Protein AF-X0YWW0-F1 (afdb_monomer_lite)

pLDDT: mean 85.04, std 12.89, range [48.12, 97.0]

Foldseek 3Di:
DPPPPDDPPVNVVVVVVVVVVVVDDPDDQKDKDKDKDFDDDPNDTPDIWIKIWIWGNVDVVIDTPDIDTDDDD

Radius of gyration: 24.18 Å; chains: 1; bounding box: 57×24×60 Å

Sequence (73 aa):
DDEDGYIDEEDETEAIFRSLSNLITTRSNCFTIVSQGKVMRSEEVVAEKKIKVVVDRGASPIKIKYYRELPED

Organism: NCBI:txid412755

Structure (mmCIF, N/CA/C/O backbone):
data_AF-X0YWW0-F1
#
_entry.id   AF-X0YWW0-F1
#
loop_
_atom_site.group_PDB
_atom_site.id
_atom_site.type_symbol
_atom_site.label_atom_id
_atom_site.label_alt_id
_atom_site.label_comp_id
_atom_site.label_asym_id
_atom_site.label_entity_id
_atom_site.label_seq_id
_atom_site.pdbx_PDB_ins_code
_atom_site.Cartn_x
_atom_site.Cartn_y
_atom_site.Cartn_z
_atom_site.occupancy
_atom_site.B_iso_or_equiv
_atom_site.auth_seq_id
_atom_site.auth_comp_id
_atom_site.auth_asym_id
_atom_site.auth_atom_id
_atom_site.pdbx_PDB_model_num
ATOM 1 N N . ASP A 1 1 ? 33.582 18.085 -31.054 1.00 48.12 1 ASP A N 1
ATOM 2 C CA . ASP A 1 1 ? 33.921 16.945 -31.919 1.00 48.12 1 ASP A CA 1
ATOM 3 C C . ASP A 1 1 ? 35.383 16.623 -31.756 1.00 48.12 1 ASP A C 1
ATOM 5 O O . ASP A 1 1 ? 36.210 16.979 -32.592 1.00 48.12 1 ASP A O 1
ATOM 9 N N . ASP A 1 2 ? 35.683 15.978 -30.635 1.00 50.38 2 ASP A N 1
ATOM 10 C CA . ASP A 1 2 ? 37.006 15.445 -30.363 1.00 50.38 2 ASP A CA 1
ATOM 11 C C . ASP A 1 2 ? 36.964 14.007 -30.898 1.00 50.38 2 ASP A C 1
ATOM 13 O O . ASP A 1 2 ? 36.424 13.097 -30.286 1.00 50.38 2 ASP A O 1
ATOM 17 N N . GLU A 1 3 ? 37.383 13.868 -32.155 1.00 52.84 3 GLU A N 1
ATOM 18 C CA . GLU A 1 3 ? 37.293 12.699 -33.043 1.00 52.84 3 GLU A CA 1
ATOM 19 C C . GLU A 1 3 ? 38.091 11.479 -32.520 1.00 52.84 3 GLU A C 1
ATOM 21 O O . GLU A 1 3 ? 39.077 11.063 -33.126 1.00 52.84 3 GLU A O 1
ATOM 26 N N . ASP A 1 4 ? 37.706 10.907 -31.376 1.00 60.16 4 ASP A N 1
ATOM 27 C CA . ASP A 1 4 ? 38.412 9.784 -30.738 1.00 60.16 4 ASP A CA 1
ATOM 28 C C . ASP 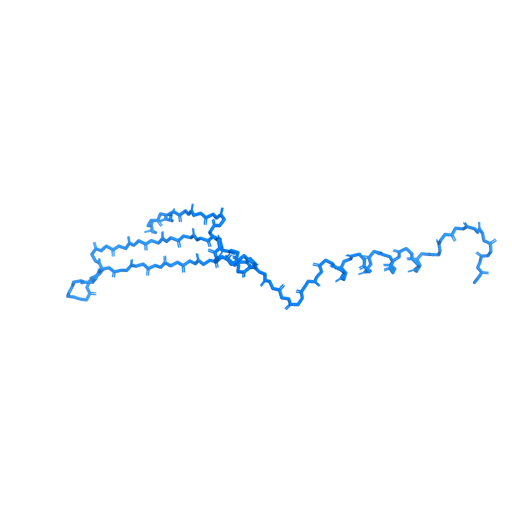A 1 4 ? 37.624 8.459 -30.721 1.00 60.16 4 ASP A C 1
ATOM 30 O O . ASP A 1 4 ? 38.179 7.401 -30.410 1.00 60.16 4 ASP A O 1
ATOM 34 N N . GLY A 1 5 ? 36.359 8.489 -31.146 1.00 56.59 5 GLY A N 1
ATOM 35 C CA . GLY A 1 5 ? 35.506 7.306 -31.247 1.00 56.59 5 GLY A CA 1
ATOM 36 C C . GLY A 1 5 ? 34.938 6.813 -29.912 1.00 56.59 5 GLY A C 1
ATOM 37 O O . GLY A 1 5 ? 34.355 5.725 -29.891 1.00 56.59 5 GLY A O 1
ATOM 38 N N . TYR A 1 6 ? 35.078 7.584 -28.830 1.00 56.66 6 TYR A N 1
ATOM 39 C CA . TYR A 1 6 ? 34.404 7.352 -27.556 1.00 56.66 6 TYR A CA 1
ATOM 40 C C . TYR A 1 6 ? 33.164 8.251 -27.422 1.00 56.66 6 TYR A C 1
ATOM 42 O O . TYR A 1 6 ? 33.000 9.237 -28.135 1.00 56.66 6 TYR A O 1
ATOM 50 N N . ILE A 1 7 ? 32.224 7.835 -26.570 1.00 61.91 7 ILE A N 1
ATOM 51 C CA . ILE A 1 7 ? 31.017 8.611 -26.262 1.00 61.91 7 ILE A CA 1
ATOM 52 C C . ILE A 1 7 ? 31.459 9.783 -25.376 1.00 61.91 7 ILE A C 1
ATOM 54 O O . ILE A 1 7 ? 32.154 9.549 -24.389 1.00 61.91 7 ILE A O 1
ATOM 58 N N . ASP A 1 8 ? 31.086 11.013 -25.732 1.00 65.19 8 ASP A N 1
ATOM 59 C CA . ASP A 1 8 ? 31.462 12.216 -24.977 1.00 65.19 8 ASP A CA 1
ATOM 60 C C . ASP A 1 8 ? 30.859 12.159 -23.554 1.00 65.19 8 ASP A C 1
ATOM 62 O O . ASP A 1 8 ? 29.756 11.634 -23.364 1.00 65.19 8 ASP A O 1
ATOM 66 N N . GLU A 1 9 ? 31.539 12.692 -22.531 1.00 64.75 9 GLU A N 1
ATOM 67 C CA . GLU A 1 9 ? 31.068 12.605 -21.127 1.00 64.75 9 GLU A CA 1
ATOM 68 C C . GLU A 1 9 ? 29.651 13.204 -20.938 1.00 64.75 9 GLU A C 1
ATOM 70 O O . GLU A 1 9 ? 28.880 12.786 -20.061 1.00 64.75 9 GLU A O 1
ATOM 75 N N . GLU A 1 10 ? 29.280 14.168 -21.788 1.00 70.00 10 GLU A N 1
ATOM 76 C CA . GLU A 1 10 ? 27.946 14.775 -21.831 1.00 70.00 10 GLU A CA 1
ATOM 77 C C . GLU A 1 10 ? 26.861 13.787 -22.300 1.00 70.00 10 GLU A C 1
ATOM 79 O O . GLU A 1 10 ? 25.786 13.728 -21.693 1.00 70.00 10 GLU A O 1
ATOM 84 N N . ASP A 1 11 ? 27.155 12.947 -23.296 1.00 73.19 11 ASP A N 1
ATOM 85 C CA . ASP A 1 11 ? 26.231 11.936 -23.826 1.00 73.19 11 ASP A CA 1
ATOM 86 C C . ASP A 1 11 ? 25.997 10.800 -22.814 1.00 73.19 11 ASP A C 1
ATOM 88 O O . ASP A 1 11 ? 24.870 10.314 -22.649 1.00 73.19 11 ASP A O 1
ATOM 92 N N . GLU A 1 12 ? 27.038 10.389 -22.079 1.00 74.62 12 GLU A N 1
ATOM 93 C CA . GLU A 1 12 ? 26.903 9.414 -20.987 1.00 74.62 12 GLU A CA 1
ATOM 94 C C . GLU A 1 12 ? 26.012 9.957 -19.863 1.00 74.62 12 GLU A C 1
ATOM 96 O O . GLU A 1 12 ? 25.110 9.272 -19.358 1.00 74.62 12 GLU A O 1
ATOM 101 N N . THR A 1 13 ? 26.226 11.222 -19.504 1.00 79.44 13 THR A N 1
ATOM 102 C CA . THR A 1 13 ? 25.444 11.920 -18.484 1.00 79.44 13 THR A CA 1
ATOM 103 C C . THR A 1 13 ? 23.977 12.031 -18.905 1.00 79.44 13 THR A C 1
ATOM 105 O O . THR A 1 13 ? 23.073 11.714 -18.121 1.00 79.44 13 THR A O 1
ATOM 108 N N . GLU A 1 14 ? 23.711 12.397 -20.160 1.00 81.75 14 GLU A N 1
ATOM 109 C CA . GLU A 1 14 ? 22.356 12.472 -20.701 1.00 81.75 14 GLU A CA 1
ATOM 110 C C . GLU A 1 14 ? 21.667 11.098 -20.739 1.00 81.75 14 GLU A C 1
ATOM 112 O O . GLU A 1 14 ? 20.490 10.985 -20.373 1.00 81.75 14 GLU A O 1
ATOM 117 N N . ALA A 1 15 ? 22.386 10.024 -21.078 1.00 80.62 15 ALA A N 1
ATOM 118 C CA . ALA A 1 15 ? 21.841 8.667 -21.056 1.00 80.62 15 ALA A CA 1
ATOM 119 C C . ALA A 1 15 ? 21.390 8.248 -19.644 1.00 80.62 15 ALA A C 1
ATOM 121 O O . ALA A 1 15 ? 20.299 7.683 -19.470 1.00 80.62 15 ALA A O 1
ATOM 122 N N . ILE A 1 16 ? 22.181 8.584 -18.620 1.00 79.31 16 ILE A N 1
ATOM 123 C CA . ILE A 1 16 ? 21.842 8.345 -17.212 1.00 79.31 16 ILE A CA 1
ATOM 124 C C . ILE A 1 16 ? 20.594 9.146 -16.818 1.00 79.31 16 ILE A C 1
ATOM 126 O O . ILE A 1 16 ? 19.628 8.563 -16.311 1.00 79.31 16 ILE A O 1
ATOM 130 N N . PHE A 1 17 ? 20.551 10.453 -17.090 1.00 81.62 17 PHE A N 1
ATOM 131 C CA . PHE A 1 17 ? 19.392 11.292 -16.755 1.00 81.62 17 PHE A CA 1
ATOM 132 C C . PHE A 1 17 ? 18.118 10.875 -17.485 1.00 81.62 17 PHE A C 1
ATOM 134 O O . PHE A 1 17 ? 17.023 10.911 -16.911 1.00 81.62 17 PHE A O 1
ATOM 141 N N . ARG A 1 18 ? 18.242 10.419 -18.729 1.00 80.25 18 ARG A N 1
ATOM 142 C CA . ARG A 1 18 ? 17.125 9.883 -19.502 1.00 80.25 18 ARG A CA 1
ATOM 143 C C . ARG A 1 18 ? 16.611 8.572 -18.911 1.00 80.25 18 ARG A C 1
ATOM 145 O O . ARG A 1 18 ? 15.397 8.378 -18.829 1.00 80.25 18 ARG A O 1
ATOM 152 N N . SER A 1 19 ? 17.503 7.699 -18.437 1.00 78.44 19 SER A N 1
ATOM 153 C CA . SER A 1 19 ? 17.116 6.458 -17.751 1.00 78.44 19 SER A CA 1
ATOM 154 C C . SER A 1 19 ? 16.343 6.730 -16.450 1.00 78.44 19 SER A C 1
ATOM 156 O O . SER A 1 19 ? 15.306 6.111 -16.207 1.00 78.44 19 SER A O 1
ATOM 158 N N . LEU A 1 20 ? 16.778 7.729 -15.672 1.00 78.94 20 LEU A N 1
ATOM 159 C CA . LEU A 1 20 ? 16.114 8.190 -14.449 1.00 78.94 20 LEU A CA 1
ATOM 160 C C . LEU A 1 20 ? 14.755 8.833 -14.742 1.00 78.94 20 LEU A C 1
ATOM 162 O O . LEU A 1 20 ? 13.764 8.515 -14.087 1.00 78.94 20 LEU A O 1
ATOM 166 N N . SER A 1 21 ? 14.689 9.701 -15.751 1.00 74.75 21 SER A N 1
ATOM 167 C CA . SER A 1 21 ? 13.456 10.398 -16.134 1.00 74.75 21 SER A CA 1
ATOM 168 C C . SER A 1 21 ? 12.361 9.424 -16.567 1.00 74.75 21 SER A C 1
ATOM 170 O O . SER A 1 21 ? 11.202 9.610 -16.209 1.00 74.75 21 SER A O 1
ATOM 172 N N . ASN A 1 22 ? 12.728 8.341 -17.259 1.00 72.19 22 ASN A N 1
ATOM 173 C CA . ASN A 1 22 ? 11.788 7.283 -17.638 1.00 72.19 22 ASN A CA 1
ATOM 174 C C . ASN A 1 22 ? 11.271 6.467 -16.440 1.00 72.19 22 ASN A C 1
ATOM 176 O O . ASN A 1 22 ? 10.209 5.851 -16.534 1.00 72.19 22 ASN A O 1
ATOM 180 N N . LEU A 1 23 ? 12.006 6.444 -15.323 1.00 80.75 23 LEU A N 1
ATOM 181 C CA . LEU A 1 23 ? 11.604 5.751 -14.098 1.00 80.75 23 LEU A CA 1
ATOM 182 C C . LEU A 1 23 ? 10.658 6.602 -13.235 1.00 80.75 23 LEU A C 1
ATOM 184 O O . LEU A 1 23 ? 9.858 6.067 -12.465 1.00 80.75 23 LEU A O 1
ATOM 188 N N . ILE A 1 24 ? 10.726 7.929 -13.369 1.00 81.75 24 ILE A N 1
ATOM 189 C CA . ILE A 1 24 ? 9.873 8.866 -12.640 1.00 81.75 24 ILE A CA 1
ATOM 190 C C . ILE A 1 24 ? 8.520 8.970 -13.343 1.00 81.75 24 ILE A C 1
ATOM 192 O O . ILE A 1 24 ? 8.378 9.514 -14.433 1.00 81.75 24 ILE A O 1
ATOM 196 N N . THR A 1 25 ? 7.476 8.486 -12.678 1.00 82.31 25 THR A N 1
ATOM 197 C CA . THR A 1 25 ? 6.106 8.556 -13.193 1.00 82.31 25 THR A CA 1
ATOM 198 C C . THR A 1 25 ? 5.319 9.680 -12.528 1.00 82.31 25 THR A C 1
ATOM 200 O O . THR A 1 25 ? 5.325 9.805 -11.306 1.00 82.31 25 THR A O 1
ATOM 203 N N . THR A 1 26 ? 4.528 10.426 -13.301 1.00 85.19 26 THR A N 1
ATOM 204 C CA . THR A 1 26 ? 3.616 11.465 -12.776 1.00 85.19 26 THR A CA 1
ATOM 205 C C . THR A 1 26 ? 2.370 10.901 -12.081 1.00 85.19 26 THR A C 1
ATOM 207 O O . THR A 1 26 ? 1.596 11.644 -11.478 1.00 85.19 26 THR A O 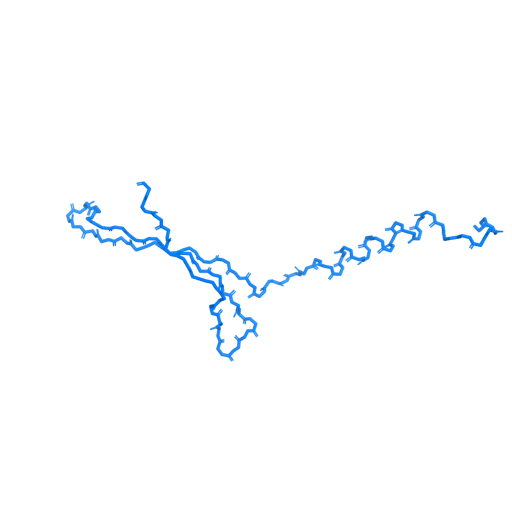1
ATOM 210 N N . ARG A 1 27 ? 2.135 9.584 -12.171 1.00 86.06 27 ARG A N 1
ATOM 211 C CA . ARG A 1 27 ? 0.978 8.892 -11.590 1.00 86.06 27 ARG A CA 1
ATOM 212 C C . ARG A 1 27 ? 1.412 7.581 -10.943 1.00 86.06 27 ARG A C 1
ATOM 214 O O . ARG A 1 27 ? 2.037 6.761 -11.600 1.00 86.06 27 ARG A O 1
ATOM 221 N N . SER A 1 28 ? 0.985 7.340 -9.703 1.00 89.00 28 SER A N 1
ATOM 222 C CA . SER A 1 28 ? 1.143 6.033 -9.047 1.00 89.00 28 SER A CA 1
ATOM 223 C C . SER A 1 28 ? -0.115 5.183 -9.196 1.00 89.00 28 SER A C 1
ATOM 225 O O . SER A 1 28 ? -1.226 5.705 -9.112 1.00 89.00 28 SER A O 1
ATOM 227 N N . ASN A 1 29 ? 0.037 3.872 -9.378 1.00 92.00 29 ASN A N 1
ATOM 228 C CA . ASN A 1 29 ? -1.057 2.904 -9.240 1.00 92.00 29 ASN A CA 1
ATOM 229 C C . ASN A 1 29 ? -0.995 2.102 -7.935 1.00 92.00 29 ASN A C 1
ATOM 231 O O . ASN A 1 29 ? -1.975 1.451 -7.583 1.00 92.00 29 ASN A O 1
ATOM 235 N N . CYS A 1 30 ? 0.115 2.171 -7.199 1.00 93.06 30 CYS A N 1
ATOM 236 C CA . CYS A 1 30 ? 0.283 1.464 -5.935 1.00 93.06 30 CYS A CA 1
ATOM 237 C C . CYS A 1 30 ? 0.226 2.448 -4.765 1.00 93.06 30 CYS A C 1
ATOM 239 O O . CYS A 1 30 ? 0.967 3.431 -4.735 1.00 93.06 30 CYS A O 1
ATOM 241 N N . PHE A 1 31 ? -0.639 2.172 -3.793 1.00 95.19 31 PHE A N 1
ATOM 242 C CA . P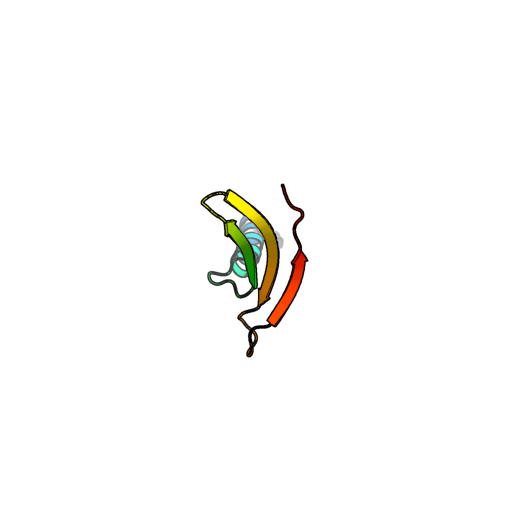HE A 1 31 ? -0.839 3.030 -2.628 1.00 95.19 31 PHE A CA 1
ATOM 243 C C . PHE A 1 31 ? -0.721 2.216 -1.352 1.00 95.19 31 PHE A C 1
ATOM 245 O O . PHE A 1 31 ? -1.202 1.088 -1.283 1.00 95.19 31 PHE A O 1
ATOM 252 N N . THR A 1 32 ? -0.108 2.805 -0.330 1.00 96.69 32 THR A N 1
ATOM 253 C CA . THR A 1 32 ? -0.182 2.282 1.034 1.00 96.69 32 THR A CA 1
ATOM 254 C C . THR A 1 32 ? -1.309 3.006 1.757 1.00 96.69 32 THR A C 1
ATOM 256 O O . THR A 1 32 ? -1.276 4.228 1.862 1.00 96.69 32 THR A O 1
ATOM 259 N N . ILE A 1 33 ? -2.292 2.264 2.257 1.00 95.25 33 ILE A N 1
ATOM 260 C CA . ILE A 1 33 ? -3.395 2.790 3.064 1.00 95.25 33 ILE A CA 1
ATOM 261 C C . ILE A 1 33 ? -3.202 2.294 4.493 1.00 95.25 33 ILE A C 1
ATOM 263 O O . ILE A 1 33 ? -3.001 1.100 4.721 1.00 95.25 33 ILE A O 1
ATOM 267 N N . VAL A 1 34 ? -3.273 3.214 5.451 1.00 95.50 34 VAL A N 1
ATOM 268 C CA . VAL A 1 34 ? -3.325 2.900 6.880 1.00 95.50 34 VAL A CA 1
ATOM 269 C C . VAL A 1 34 ? -4.704 3.299 7.384 1.00 95.50 34 VAL A C 1
ATOM 271 O O . VAL A 1 34 ? -5.116 4.442 7.205 1.00 95.50 34 VAL A O 1
ATOM 274 N N . SER A 1 35 ? -5.429 2.352 7.969 1.00 95.12 35 SER A N 1
ATOM 275 C CA . SER A 1 35 ? -6.755 2.579 8.545 1.00 95.12 35 SER A CA 1
ATOM 276 C C . SER A 1 35 ? -6.726 2.244 10.030 1.00 95.12 35 SER A C 1
ATOM 278 O O . SER A 1 35 ? -6.117 1.253 10.430 1.00 95.12 35 SER A O 1
ATOM 280 N N . GLN A 1 36 ? -7.361 3.087 10.837 1.00 94.69 36 GLN A N 1
ATOM 281 C CA . GLN A 1 36 ? -7.428 2.967 12.288 1.00 94.69 36 GLN A CA 1
ATOM 282 C C . GLN A 1 36 ? -8.900 3.001 12.694 1.00 94.69 36 GLN A C 1
ATOM 284 O O . GLN A 1 36 ? -9.593 3.989 12.457 1.00 94.69 36 GLN A O 1
ATOM 289 N N . GLY A 1 37 ? -9.380 1.905 13.271 1.00 94.56 37 GLY A N 1
ATOM 290 C CA . GLY A 1 37 ? -10.697 1.814 13.885 1.00 94.56 37 GLY A CA 1
ATOM 291 C C . GLY A 1 37 ? -10.584 2.009 15.391 1.00 94.56 37 GLY A C 1
ATOM 292 O O . GLY A 1 37 ? -9.699 1.430 16.015 1.00 94.56 37 GLY A O 1
ATOM 293 N N . LYS A 1 38 ? -11.482 2.807 15.972 1.00 94.38 38 LYS A N 1
ATOM 294 C CA . LYS A 1 38 ? -11.583 3.018 17.421 1.00 94.38 38 LYS A CA 1
ATOM 295 C C . LYS A 1 38 ? -13.004 2.754 17.887 1.00 94.38 38 LYS A C 1
ATOM 297 O O . LYS A 1 38 ? -13.955 3.210 17.253 1.00 94.38 38 LYS A O 1
ATOM 302 N N . VAL A 1 39 ? -13.143 2.043 18.999 1.00 95.31 39 VAL A N 1
ATOM 303 C CA . VAL A 1 39 ? -14.418 1.875 19.697 1.00 95.31 39 VAL A CA 1
ATOM 304 C C . VAL A 1 39 ? -14.416 2.805 20.902 1.00 95.31 39 VAL A C 1
ATOM 306 O O . VAL A 1 39 ? -13.539 2.700 21.756 1.00 95.31 39 VAL A O 1
ATOM 309 N N . MET A 1 40 ? -15.401 3.702 20.963 1.00 95.00 40 MET A N 1
ATOM 310 C CA . MET A 1 40 ? -15.555 4.679 22.043 1.00 95.00 40 MET A CA 1
ATOM 311 C C . MET A 1 40 ? -16.695 4.266 22.981 1.00 95.00 40 MET A C 1
ATOM 313 O O . MET A 1 40 ? -17.778 3.906 22.514 1.00 95.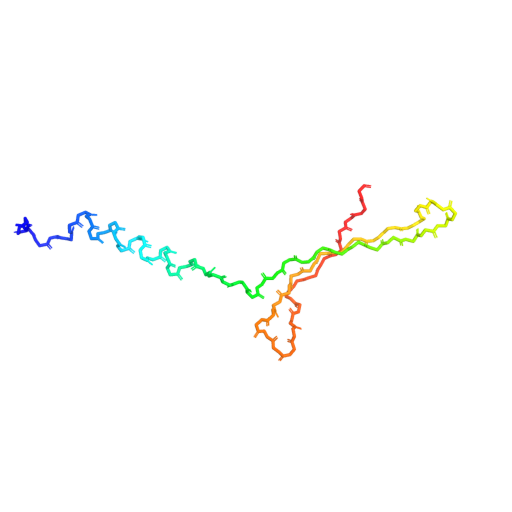00 40 MET A O 1
ATOM 317 N N . ARG A 1 41 ? -16.490 4.367 24.295 1.00 95.44 41 ARG A N 1
ATOM 318 C CA . ARG A 1 41 ? -17.556 4.345 25.307 1.00 95.44 41 ARG A CA 1
ATOM 319 C C . ARG A 1 41 ? -17.370 5.531 26.234 1.00 95.44 41 ARG A C 1
ATOM 321 O O . ARG A 1 41 ? -16.313 5.653 26.830 1.00 95.44 41 ARG A O 1
ATOM 328 N N . SER A 1 42 ? -18.393 6.374 26.362 1.00 90.88 42 SER A N 1
ATOM 329 C CA . SER A 1 42 ? -18.371 7.517 27.287 1.00 90.88 42 SER A CA 1
ATOM 330 C C . SER A 1 42 ? -17.091 8.358 27.171 1.00 90.88 42 SER A C 1
ATOM 332 O O . SER A 1 42 ? -16.453 8.646 28.171 1.00 90.88 42 SER A O 1
ATOM 334 N N . GLU A 1 43 ? -16.709 8.698 25.935 1.00 91.19 43 GLU A N 1
ATOM 335 C CA . GLU A 1 43 ? -15.497 9.473 25.597 1.00 91.19 43 GLU A CA 1
ATOM 336 C C . GLU A 1 43 ? -14.151 8.749 25.802 1.00 91.19 43 GLU A C 1
ATOM 338 O O . GLU A 1 43 ? -13.112 9.274 25.408 1.00 91.19 43 GLU A O 1
ATOM 343 N N . GLU A 1 44 ? -14.155 7.501 26.274 1.00 92.38 44 GLU A N 1
ATOM 344 C CA . GLU A 1 44 ? -12.960 6.664 26.406 1.00 92.38 44 GLU A CA 1
ATOM 345 C C . GLU A 1 44 ? -12.816 5.683 25.232 1.00 92.38 44 GLU A C 1
ATOM 347 O O . GLU A 1 44 ? -13.791 5.078 24.774 1.00 92.38 44 GLU A O 1
ATOM 352 N N . VAL A 1 45 ? -11.586 5.498 24.742 1.00 91.94 45 VAL A N 1
ATOM 353 C CA . VAL A 1 45 ? -11.262 4.470 23.739 1.00 91.94 45 VAL A CA 1
ATOM 354 C C . VAL A 1 45 ? -11.163 3.126 24.457 1.00 91.94 45 VAL A C 1
ATOM 356 O O . VAL A 1 45 ? -10.247 2.912 25.243 1.00 91.94 45 VAL A O 1
ATOM 359 N N . VAL A 1 46 ? -12.089 2.208 24.180 1.00 94.38 46 VAL A N 1
ATOM 360 C CA . VAL A 1 46 ? -12.103 0.869 24.803 1.00 94.38 46 VAL A CA 1
ATOM 361 C C . VAL A 1 46 ? -11.414 -0.200 23.963 1.00 94.38 46 VAL A C 1
ATOM 363 O O . VAL A 1 46 ? -11.079 -1.263 24.474 1.00 94.38 46 VAL A O 1
ATOM 366 N N . ALA A 1 47 ? -11.244 0.056 22.668 1.00 91.56 47 ALA A N 1
ATOM 367 C CA . ALA A 1 47 ? -10.497 -0.800 21.762 1.00 91.56 47 ALA A CA 1
ATOM 368 C C . ALA A 1 47 ? -10.015 0.021 20.569 1.00 91.56 47 ALA A C 1
ATOM 370 O O . ALA A 1 47 ? -10.730 0.899 20.069 1.00 91.56 47 ALA A O 1
ATOM 371 N N . GLU A 1 48 ? -8.833 -0.312 20.076 1.00 93.50 48 GLU A N 1
ATOM 372 C CA . GLU A 1 48 ? -8.265 0.253 18.865 1.00 93.50 48 GLU A CA 1
ATOM 373 C C . GLU A 1 48 ? -7.781 -0.880 17.961 1.00 93.50 48 GLU A C 1
ATOM 375 O O . GLU A 1 48 ? -7.317 -1.911 18.429 1.00 93.50 48 GLU A O 1
ATOM 380 N N . LYS A 1 49 ? -7.892 -0.707 16.643 1.00 94.31 49 LYS A N 1
ATOM 381 C CA . LYS A 1 49 ? -7.247 -1.606 15.691 1.00 94.31 49 LYS A CA 1
ATOM 382 C C . LYS A 1 49 ? -6.720 -0.835 14.499 1.00 94.31 49 LYS A C 1
ATOM 384 O O . LYS A 1 49 ? -7.456 -0.077 13.866 1.00 94.31 49 LYS A O 1
ATOM 389 N N . LYS A 1 50 ? -5.453 -1.059 14.162 1.00 96.00 50 LYS A N 1
ATOM 390 C CA . LYS A 1 50 ? -4.773 -0.398 13.049 1.00 96.00 50 LYS A CA 1
ATOM 391 C C . LYS A 1 50 ? -4.376 -1.433 11.997 1.00 96.00 50 LYS A C 1
ATOM 393 O O . LYS A 1 50 ? -3.811 -2.477 12.308 1.00 96.00 50 LYS A O 1
ATOM 398 N N . ILE A 1 51 ? -4.678 -1.158 10.733 1.00 95.81 51 ILE A N 1
ATOM 399 C CA . ILE A 1 51 ? -4.332 -2.020 9.599 1.00 95.81 51 ILE A CA 1
ATOM 400 C C . ILE A 1 51 ? -3.552 -1.232 8.553 1.00 95.81 51 ILE A C 1
ATOM 402 O O . ILE A 1 51 ? -3.821 -0.056 8.310 1.00 95.81 51 ILE A O 1
ATOM 406 N N . LYS A 1 52 ? -2.598 -1.898 7.907 1.00 96.62 52 LYS A N 1
ATOM 407 C CA . LYS A 1 52 ? -1.825 -1.386 6.779 1.00 96.62 52 LYS A CA 1
ATOM 408 C C . LYS A 1 52 ? -2.052 -2.283 5.573 1.00 96.62 52 LYS A C 1
ATOM 410 O O . LYS A 1 52 ? -1.832 -3.491 5.641 1.00 96.62 52 LYS A O 1
ATOM 415 N N . VAL A 1 53 ? -2.432 -1.685 4.452 1.00 97.00 53 VAL A N 1
ATOM 416 C CA . VAL A 1 53 ? -2.629 -2.395 3.187 1.00 97.00 53 VAL A CA 1
ATOM 417 C C . VAL A 1 53 ? -1.881 -1.715 2.055 1.00 97.00 53 VAL A C 1
ATOM 419 O O . VAL A 1 53 ? -1.775 -0.492 2.019 1.00 97.00 53 VAL A O 1
ATOM 422 N N . VAL A 1 54 ? -1.365 -2.510 1.120 1.00 96.62 54 VAL A N 1
ATOM 423 C CA . VAL A 1 54 ? -0.867 -2.010 -0.166 1.00 96.62 54 VAL A CA 1
ATOM 424 C C . VAL A 1 54 ? -1.882 -2.389 -1.228 1.00 96.62 54 VAL A C 1
ATOM 426 O O . VAL A 1 54 ? -2.179 -3.571 -1.409 1.00 96.62 54 VAL A O 1
ATOM 429 N N . VAL A 1 55 ? -2.410 -1.392 -1.924 1.00 96.06 55 VAL A N 1
ATOM 430 C CA . VAL A 1 55 ? -3.426 -1.559 -2.964 1.00 96.06 55 VAL A CA 1
ATOM 431 C C . VAL A 1 55 ? -2.863 -1.214 -4.333 1.00 96.06 55 VAL A C 1
ATOM 433 O O . VAL A 1 55 ? -2.030 -0.319 -4.460 1.00 96.06 55 VAL A O 1
ATOM 436 N N . ASP A 1 56 ? -3.343 -1.916 -5.353 1.00 95.31 56 ASP A N 1
ATOM 437 C CA . ASP A 1 56 ? -3.089 -1.649 -6.764 1.00 95.31 56 ASP A CA 1
ATOM 438 C C . ASP A 1 56 ? -4.390 -1.220 -7.451 1.00 95.31 56 ASP A C 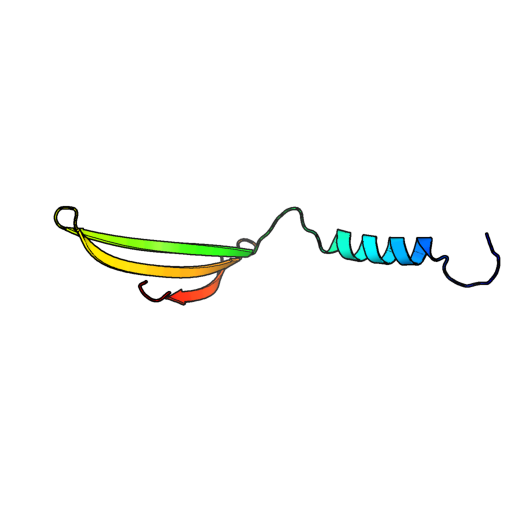1
ATOM 440 O O . ASP A 1 56 ? -5.288 -2.040 -7.668 1.00 95.31 56 ASP A O 1
ATOM 444 N N . ARG A 1 57 ? -4.483 0.073 -7.787 1.00 92.31 57 ARG A N 1
ATOM 445 C CA . ARG A 1 57 ? -5.623 0.656 -8.518 1.00 92.31 57 ARG A CA 1
ATOM 446 C C . ARG A 1 57 ? -5.549 0.449 -10.032 1.00 92.31 57 ARG A C 1
ATOM 448 O O . ARG A 1 57 ? -6.487 0.816 -10.727 1.00 92.31 57 ARG A O 1
ATOM 455 N N . GLY A 1 58 ? -4.420 -0.040 -10.550 1.00 91.44 58 GLY A N 1
ATOM 456 C CA . GLY A 1 58 ? -4.258 -0.338 -11.973 1.00 91.44 58 GLY A CA 1
ATOM 457 C C . GLY A 1 58 ? -5.003 -1.608 -12.389 1.00 91.44 58 GLY A C 1
ATOM 458 O O . GLY A 1 58 ? -5.258 -1.812 -13.572 1.00 91.44 58 GLY A O 1
ATOM 459 N N . ALA A 1 59 ? -5.375 -2.449 -11.421 1.00 89.19 59 ALA A N 1
ATOM 460 C CA . ALA A 1 59 ? -6.224 -3.609 -11.631 1.00 89.19 59 ALA A CA 1
ATOM 461 C C . ALA A 1 59 ? -7.714 -3.253 -11.472 1.00 89.19 59 ALA A C 1
ATOM 463 O O . ALA A 1 59 ? -8.082 -2.457 -10.609 1.00 89.19 59 ALA A O 1
ATOM 464 N N . SER A 1 60 ? -8.570 -3.891 -12.276 1.00 88.69 60 SER A N 1
ATOM 465 C CA . SER A 1 60 ? -10.027 -3.861 -12.119 1.00 88.69 60 SER A CA 1
ATOM 466 C C . SER A 1 60 ? -10.540 -5.294 -11.908 1.00 88.69 60 SER A C 1
ATOM 468 O O . SER A 1 60 ? -10.347 -6.125 -12.801 1.00 88.69 60 SER A O 1
ATOM 470 N N . PRO A 1 61 ? -11.137 -5.626 -10.745 1.00 92.06 61 PRO A N 1
ATOM 471 C CA . PRO A 1 61 ? -11.307 -4.769 -9.563 1.00 92.06 61 PRO A CA 1
ATOM 472 C C . PRO A 1 61 ? -9.967 -4.421 -8.884 1.00 92.06 61 PRO A C 1
ATOM 474 O O . PRO A 1 61 ? -8.956 -5.087 -9.123 1.00 92.06 61 PRO A O 1
ATOM 477 N N . ILE A 1 62 ? -9.972 -3.391 -8.024 1.00 93.56 62 ILE A N 1
ATOM 478 C CA . ILE A 1 62 ? -8.802 -2.979 -7.224 1.00 93.56 62 ILE A CA 1
ATOM 479 C C . ILE A 1 62 ? -8.268 -4.190 -6.453 1.00 93.56 62 ILE A C 1
ATOM 481 O O . ILE A 1 62 ? -9.029 -4.895 -5.788 1.00 93.56 62 ILE A O 1
ATOM 485 N N . LYS A 1 63 ? -6.953 -4.423 -6.519 1.00 95.56 63 LYS A N 1
ATOM 486 C CA . LYS A 1 63 ? -6.311 -5.573 -5.866 1.00 95.56 63 LYS A CA 1
ATOM 487 C C . LYS A 1 63 ? -5.561 -5.153 -4.610 1.00 95.56 63 LYS A C 1
ATOM 489 O O . LYS A 1 63 ? -4.804 -4.187 -4.626 1.00 95.56 63 LYS A O 1
ATOM 494 N N . ILE A 1 64 ? -5.708 -5.927 -3.538 1.00 95.50 64 ILE A N 1
ATOM 495 C CA . ILE A 1 64 ? -4.869 -5.813 -2.339 1.00 95.50 64 ILE A CA 1
ATOM 496 C C . ILE A 1 64 ? -3.635 -6.691 -2.561 1.00 95.50 64 ILE A C 1
ATOM 498 O O . ILE A 1 64 ? -3.756 -7.905 -2.701 1.00 95.50 64 ILE A O 1
ATOM 502 N N . LYS A 1 65 ? -2.451 -6.079 -2.624 1.00 94.31 65 LYS A N 1
ATOM 503 C CA . LYS A 1 65 ? -1.166 -6.780 -2.792 1.00 94.31 65 LYS A CA 1
ATOM 504 C C . LYS A 1 65 ? -0.565 -7.227 -1.467 1.00 94.31 65 LYS A C 1
ATOM 506 O O . LYS A 1 65 ? 0.166 -8.208 -1.420 1.00 94.31 65 LYS A O 1
ATOM 511 N N . TYR A 1 66 ? -0.842 -6.481 -0.405 1.00 95.56 66 TYR A N 1
ATOM 512 C CA . TYR A 1 66 ? -0.303 -6.744 0.919 1.00 95.56 66 TYR A CA 1
ATOM 513 C C . TYR A 1 66 ? -1.293 -6.295 1.982 1.00 95.56 66 TYR A C 1
ATOM 515 O O . TYR A 1 66 ? -1.941 -5.258 1.832 1.00 95.56 66 TYR A O 1
ATOM 523 N N . TYR A 1 67 ? -1.359 -7.058 3.065 1.00 95.19 67 TYR A N 1
ATOM 524 C CA . TYR A 1 67 ? -2.165 -6.771 4.238 1.00 95.19 67 TYR A CA 1
ATOM 525 C C . TYR A 1 67 ? -1.361 -7.103 5.492 1.00 95.19 67 TYR A C 1
ATOM 527 O O . TYR A 1 67 ? -0.711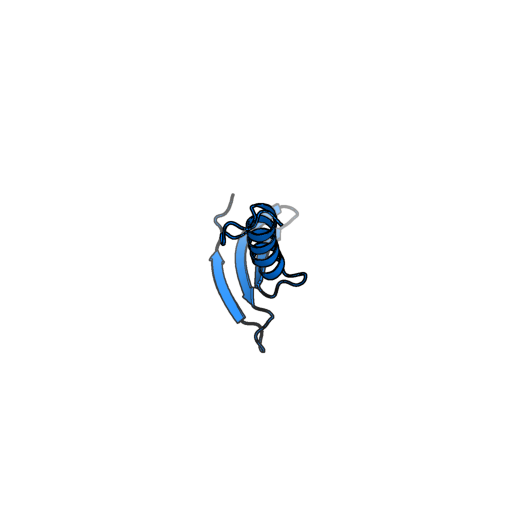 -8.148 5.559 1.00 95.19 67 TYR A O 1
ATOM 535 N N . ARG A 1 68 ? -1.420 -6.217 6.486 1.00 95.19 68 ARG A N 1
ATOM 536 C CA . ARG A 1 68 ? -0.846 -6.439 7.809 1.00 95.19 68 ARG A CA 1
ATOM 537 C C . ARG A 1 68 ? -1.627 -5.683 8.873 1.00 95.19 68 ARG A C 1
ATOM 539 O O . ARG A 1 68 ? -1.882 -4.489 8.730 1.00 95.19 68 ARG A O 1
ATOM 546 N N . GLU A 1 69 ? -1.927 -6.367 9.968 1.00 93.62 69 GLU A N 1
ATOM 547 C CA . GLU A 1 69 ? -2.341 -5.721 11.211 1.00 93.62 69 GLU A CA 1
ATOM 548 C C . GLU A 1 69 ? -1.124 -5.062 11.866 1.00 93.62 69 GLU A C 1
ATOM 550 O O . GLU A 1 69 ? -0.037 -5.649 11.938 1.00 93.62 69 GLU A O 1
ATOM 555 N N . LEU A 1 70 ? -1.286 -3.809 12.277 1.00 91.25 70 LEU A N 1
ATOM 556 C CA . LEU A 1 70 ? -0.273 -3.086 13.027 1.00 91.25 70 LEU A CA 1
ATOM 557 C C . LEU A 1 70 ? -0.546 -3.282 14.524 1.00 91.25 70 LEU A C 1
ATOM 559 O O . LEU A 1 70 ? -1.715 -3.285 14.912 1.00 91.25 70 LEU A O 1
ATOM 563 N N . PRO A 1 71 ? 0.505 -3.477 15.342 1.00 86.50 71 PRO A N 1
ATOM 564 C CA . PRO A 1 71 ? 0.344 -3.574 16.786 1.00 86.50 71 PRO A CA 1
ATOM 565 C C . PRO A 1 71 ? -0.262 -2.281 17.345 1.00 86.50 71 PRO A C 1
ATOM 567 O O . PRO A 1 71 ? -0.132 -1.213 16.738 1.00 86.50 71 PRO A O 1
ATOM 570 N N . GLU A 1 72 ? -0.940 -2.412 18.481 1.00 78.31 72 GLU A N 1
ATOM 571 C CA . GLU A 1 72 ? -1.337 -1.274 19.310 1.00 78.31 72 GLU A CA 1
ATOM 572 C C . GLU A 1 72 ? -0.065 -0.579 19.836 1.00 78.31 72 GLU A C 1
ATOM 574 O O . GLU A 1 72 ? 0.946 -1.253 20.067 1.00 78.31 72 GLU A O 1
ATOM 579 N N . ASP A 1 73 ? -0.097 0.756 19.910 1.00 67.12 73 ASP A N 1
ATOM 580 C CA . ASP A 1 73 ? 1.023 1.591 20.378 1.00 67.12 73 ASP A CA 1
ATOM 581 C C . ASP A 1 73 ? 1.180 1.520 21.909 1.00 67.12 73 ASP A C 1
ATOM 583 O O . ASP A 1 73 ? 0.141 1.487 22.610 1.00 67.12 73 ASP A O 1
#

Secondary structure (DSSP, 8-state):
---SSSPPHHHHHHHHHHHHHHH--SS-SEEEEEEEEEEEETTEEEEEEEEEEEEETTSSS-EEEEEEEEPP-